Protein AF-G4TIY1-F1 (afdb_monomer)

pLDDT: mean 73.07, std 14.93, range [40.66, 93.19]

Nearest PDB structures (foldseek):
  8i6v-assembly1_A  TM=7.202E-01  e=8.515E-01  Saccharomyces cerevisiae S288C
  7ytj-assembly1_A  TM=6.865E-01  e=8.515E-01  Saccharomyces cerevisiae
  7ytj-assembly1_C  TM=7.286E-01  e=1.326E+00  Saccharomyces cerevisiae
  8i6v-assembly1_E  TM=5.595E-01  e=5.778E-01  Saccharomyces cerevisiae S288C

Sequence (154 aa):
MSLSRIRDLSLIPSTSYTYRGRRRDSYAPLDRAELQELRARMRTYDQAYIRTAIMNLGYSVVVLKLLDTRFHRIGLLFSALGAVLYMCALARRRHSNLDFADQEVPQEARSPVSSLHGSRIFGRPFRTAGNVVLLVSLLVTSTHITLFVLLFHL

Solvent-accessible surface area (backbone atoms only — not comparable to full-atom values): 9092 Å² total; per-residue (Å²): 137,69,78,68,64,63,65,59,68,70,68,59,80,73,87,58,64,15,49,90,84,30,50,70,94,74,55,73,73,90,48,70,70,55,45,49,52,53,51,54,43,44,58,63,54,60,47,42,47,47,51,53,19,52,52,45,25,52,52,17,50,48,47,37,72,71,47,56,84,91,47,38,68,58,18,50,52,40,31,52,50,15,51,52,45,36,50,50,34,52,53,46,50,56,53,51,59,52,62,53,22,43,72,86,71,63,71,85,80,65,58,96,71,63,81,69,73,94,62,82,91,73,60,69,81,90,72,76,63,58,70,58,51,53,52,50,50,53,52,53,52,51,51,50,54,53,48,52,54,54,60,78,74,105

Foldseek 3Di:
DDPVVVVVVVPPQPLPQDDVNHDPVPDDDPDPVVVVVVVVCCVPQLVVQQVVLVVQLVVLVVCCVPDDPLCNVLSVLSNVLSVVSNVLSVVVVVVVSSQQRDRDDPCVVPDVPPPPDDDDPGGDPDDDPVVSVVVNVVSVVVSVVVNVVSVVVD

Organism: Serendipita indica (strain DSM 11827) (NCBI:txid1109443)

Mean predicted aligned error: 12.29 Å

Secondary structure (DSSP, 8-state):
--THHHHGGG-S------BTTB-GGG---SSHHHHHHHHHHIIIIIHHHHHHHHHHHHHHHHHHHHS-GGGHHHHHHHHHHHHHHHHHHHHHHHHHHHHTSPP---GGG--TTTTSSS--SSSS-----HHHHHHHHHHHHHHHHHHHHHHHT-

Structure (mmCIF, N/CA/C/O backbone):
data_AF-G4TIY1-F1
#
_entry.id   AF-G4TIY1-F1
#
loop_
_atom_site.group_PDB
_atom_site.id
_atom_site.type_symbol
_atom_site.label_atom_id
_atom_site.label_alt_id
_atom_site.label_comp_id
_atom_site.label_asym_id
_atom_site.label_entity_id
_atom_site.label_seq_id
_atom_site.pdbx_PDB_ins_code
_atom_site.Cartn_x
_atom_site.Cartn_y
_atom_site.Cartn_z
_atom_site.occupancy
_atom_site.B_iso_or_equiv
_atom_site.auth_seq_id
_atom_site.auth_comp_id
_atom_site.auth_asym_id
_atom_site.auth_atom_id
_atom_site.pdbx_PDB_model_num
ATOM 1 N N . MET A 1 1 ? 22.418 -43.117 -28.750 1.00 49.09 1 MET A N 1
ATOM 2 C CA . MET A 1 1 ? 21.990 -42.283 -27.604 1.00 49.09 1 MET A CA 1
ATOM 3 C C . MET A 1 1 ? 21.933 -40.842 -28.105 1.00 49.09 1 MET A C 1
ATOM 5 O O . MET A 1 1 ? 22.970 -40.254 -28.366 1.00 49.09 1 MET A O 1
ATOM 9 N N . SER A 1 2 ? 20.730 -40.380 -28.463 1.00 47.19 2 SER A N 1
ATOM 10 C CA . SER A 1 2 ? 20.499 -39.269 -29.405 1.00 47.19 2 SER A CA 1
ATOM 11 C C . SER A 1 2 ? 20.716 -37.885 -28.781 1.00 47.19 2 SER A C 1
ATOM 13 O O . SER A 1 2 ? 20.077 -37.550 -27.783 1.00 47.19 2 SER A O 1
ATOM 15 N N . LEU A 1 3 ? 21.554 -37.063 -29.427 1.00 54.59 3 LEU A N 1
ATOM 16 C CA . LEU A 1 3 ? 21.841 -35.655 -29.101 1.00 54.59 3 LEU A CA 1
ATOM 17 C C . LEU A 1 3 ? 20.600 -34.738 -29.140 1.00 54.59 3 LEU A C 1
ATOM 19 O O . LEU A 1 3 ? 20.665 -33.597 -28.688 1.00 54.59 3 LEU A O 1
ATOM 23 N N . SER A 1 4 ? 19.458 -35.227 -29.636 1.00 57.84 4 SER A N 1
ATOM 24 C CA . SER A 1 4 ? 18.185 -34.499 -29.619 1.00 57.84 4 SER A CA 1
ATOM 25 C C . SER A 1 4 ? 17.633 -34.280 -28.205 1.00 57.84 4 SER A C 1
ATOM 27 O O . SER A 1 4 ? 17.041 -33.241 -27.950 1.00 57.84 4 SER A O 1
ATOM 29 N N . ARG A 1 5 ? 17.895 -35.194 -27.257 1.00 52.97 5 ARG A N 1
ATOM 30 C CA . ARG A 1 5 ? 17.345 -35.122 -25.888 1.00 52.97 5 ARG A CA 1
ATOM 31 C C . ARG A 1 5 ? 18.008 -34.046 -25.010 1.00 52.97 5 ARG A C 1
ATOM 33 O O .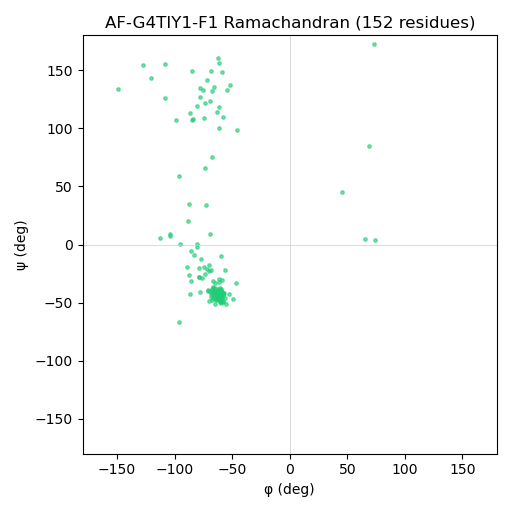 ARG A 1 5 ? 17.427 -33.626 -24.017 1.00 52.97 5 ARG A O 1
ATOM 40 N N . ILE A 1 6 ? 19.209 -33.584 -25.367 1.00 53.50 6 ILE A N 1
ATOM 41 C CA . ILE A 1 6 ? 19.928 -32.532 -24.622 1.00 53.50 6 ILE A CA 1
ATOM 42 C C . ILE A 1 6 ? 19.361 -31.141 -24.956 1.00 53.50 6 ILE A C 1
ATOM 44 O O . ILE A 1 6 ? 19.373 -30.253 -24.110 1.00 53.50 6 ILE A O 1
ATOM 48 N N . ARG A 1 7 ? 18.799 -30.965 -26.161 1.00 53.75 7 ARG A N 1
ATOM 49 C CA . ARG A 1 7 ? 18.208 -29.697 -26.615 1.00 53.75 7 ARG A CA 1
ATOM 50 C C . ARG A 1 7 ? 16.862 -29.395 -25.938 1.00 53.75 7 ARG A C 1
ATOM 52 O O . ARG A 1 7 ? 16.518 -28.234 -25.758 1.00 53.75 7 ARG A O 1
ATOM 59 N N . ASP A 1 8 ? 16.152 -30.427 -25.486 1.00 49.75 8 ASP A N 1
ATOM 60 C CA . ASP A 1 8 ? 14.887 -30.273 -24.754 1.00 49.75 8 ASP A CA 1
ATOM 61 C C . ASP A 1 8 ? 15.098 -29.890 -23.278 1.00 49.75 8 ASP A C 1
ATOM 63 O O . ASP A 1 8 ? 14.217 -29.312 -22.648 1.00 49.75 8 ASP A O 1
ATOM 67 N N . LEU A 1 9 ? 16.289 -30.139 -22.718 1.00 52.84 9 LEU A N 1
ATOM 68 C CA . LEU A 1 9 ? 16.616 -29.803 -21.326 1.00 52.84 9 LEU A CA 1
ATOM 69 C C . LEU A 1 9 ? 16.909 -28.308 -21.104 1.00 52.84 9 LEU A C 1
ATOM 71 O O . LEU A 1 9 ? 16.919 -27.858 -19.961 1.00 52.84 9 LEU A O 1
ATOM 75 N N . SER A 1 10 ? 17.094 -27.523 -22.173 1.00 52.69 10 SER A N 1
ATOM 76 C CA . SER A 1 10 ? 17.141 -26.053 -22.109 1.00 52.69 10 SER A CA 1
ATOM 77 C C . SER A 1 10 ? 15.760 -25.392 -22.171 1.00 52.69 10 SER A C 1
ATOM 79 O O . SER A 1 10 ? 15.667 -24.183 -21.996 1.00 52.69 10 SER A O 1
ATOM 81 N N . LEU A 1 11 ? 14.685 -26.161 -22.390 1.00 53.28 11 LEU A N 1
ATOM 82 C CA . LEU A 1 11 ? 13.299 -25.672 -22.375 1.00 53.28 11 LEU A CA 1
ATOM 83 C C . LEU A 1 11 ? 12.671 -25.725 -20.976 1.00 53.28 11 LEU A C 1
ATOM 85 O O . LEU A 1 11 ? 11.450 -25.712 -20.844 1.00 53.28 11 LEU A O 1
ATOM 89 N N . ILE A 1 12 ? 13.480 -25.785 -19.917 1.00 50.03 12 ILE A N 1
ATOM 90 C CA . ILE A 1 12 ? 12.985 -25.487 -18.575 1.00 50.03 12 ILE A CA 1
ATOM 91 C C . ILE A 1 12 ? 12.828 -23.964 -18.546 1.00 50.03 12 ILE A C 1
ATOM 93 O O . ILE A 1 12 ? 13.852 -23.276 -18.566 1.00 50.03 12 ILE A O 1
ATOM 97 N N . PRO A 1 13 ? 11.600 -23.408 -18.542 1.00 49.22 13 PRO A N 1
ATOM 98 C CA . PRO A 1 13 ? 11.422 -21.969 -18.442 1.00 49.22 13 PRO A CA 1
ATOM 99 C C . PRO A 1 13 ? 12.098 -21.534 -17.150 1.00 49.22 13 PRO A C 1
ATOM 101 O O . PRO A 1 13 ? 11.649 -21.887 -16.057 1.00 49.22 13 PRO A O 1
ATOM 104 N N . SER A 1 14 ? 13.224 -20.829 -17.268 1.00 50.34 14 SER A N 1
ATOM 105 C CA . SER A 1 14 ? 13.899 -20.331 -16.086 1.00 50.34 14 SER A CA 1
ATOM 106 C C . SER A 1 14 ? 12.923 -19.357 -15.431 1.00 50.34 14 SER A C 1
ATOM 108 O O . SER A 1 14 ? 12.561 -18.323 -15.989 1.00 50.34 14 SER A O 1
ATOM 110 N N . THR A 1 15 ? 12.430 -19.698 -14.241 1.00 53.41 15 THR A N 1
ATOM 111 C CA . THR A 1 15 ? 11.605 -18.812 -13.405 1.00 53.41 15 THR A CA 1
ATOM 112 C C . THR A 1 15 ? 12.472 -17.705 -12.800 1.00 53.41 15 THR A C 1
ATOM 114 O O . THR A 1 15 ? 12.313 -17.320 -11.641 1.00 53.41 15 THR A O 1
ATOM 117 N N . SER A 1 16 ? 13.479 -17.258 -13.545 1.00 55.00 16 SER A N 1
ATOM 118 C CA . SER A 1 16 ? 14.448 -16.277 -13.114 1.00 55.00 16 SER A CA 1
ATOM 119 C C . SER A 1 16 ? 13.849 -14.915 -13.363 1.00 55.00 16 SER A C 1
ATOM 121 O O . SER A 1 16 ? 13.741 -14.461 -14.501 1.00 55.00 16 SER A O 1
ATOM 123 N N . TYR A 1 17 ? 13.464 -14.268 -12.264 1.00 62.50 17 TYR A N 1
ATOM 124 C CA . TYR A 1 17 ? 12.893 -12.933 -12.266 1.00 62.50 17 TYR A CA 1
ATOM 125 C C . TYR A 1 17 ? 13.931 -11.886 -12.702 1.00 62.50 17 TYR A C 1
ATOM 127 O O . TYR A 1 17 ? 14.525 -11.191 -11.874 1.00 62.50 17 TYR A O 1
ATOM 135 N N . THR A 1 18 ? 14.218 -11.831 -14.001 1.00 62.44 18 THR A N 1
ATOM 136 C CA . THR A 1 18 ? 15.309 -11.045 -14.574 1.00 62.44 18 THR A CA 1
ATOM 137 C C . THR A 1 18 ? 14.785 -10.017 -15.568 1.00 62.44 18 THR A C 1
ATOM 139 O O . THR A 1 18 ? 13.819 -10.238 -16.287 1.00 62.44 18 THR A O 1
ATOM 142 N N . TYR A 1 19 ? 15.425 -8.856 -15.575 1.00 68.62 19 TYR A N 1
ATOM 143 C CA . TYR A 1 19 ? 15.192 -7.744 -16.485 1.00 68.62 19 TYR A CA 1
ATOM 144 C C .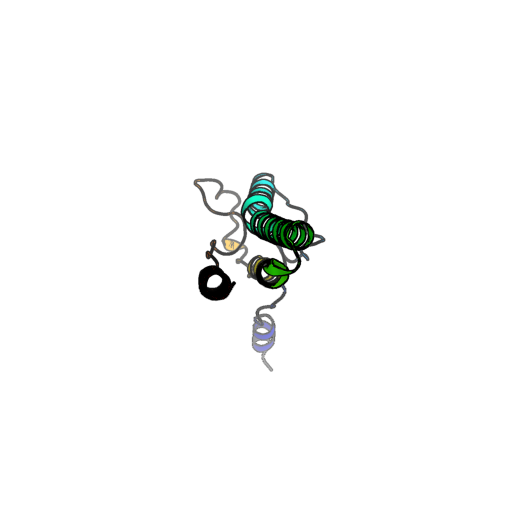 TYR A 1 19 ? 16.259 -7.841 -17.574 1.00 68.62 19 TYR A C 1
ATOM 146 O O . TYR A 1 19 ? 17.442 -7.637 -17.288 1.00 68.62 19 TYR A O 1
ATOM 154 N N . ARG A 1 20 ? 15.887 -8.241 -18.797 1.00 68.38 20 ARG A N 1
ATOM 155 C CA . ARG A 1 20 ? 16.836 -8.604 -19.870 1.00 68.38 20 ARG A CA 1
ATOM 156 C C . ARG A 1 20 ? 17.975 -9.519 -19.392 1.00 68.38 20 ARG A C 1
ATOM 158 O O . ARG A 1 20 ? 19.146 -9.250 -19.663 1.00 68.38 20 ARG A O 1
ATOM 165 N N . GLY A 1 21 ? 17.649 -10.554 -18.615 1.00 68.00 21 GLY A N 1
ATOM 166 C CA . GLY A 1 21 ? 18.636 -11.498 -18.073 1.00 68.00 21 GLY A CA 1
ATOM 167 C C . GLY A 1 21 ? 19.506 -10.957 -16.927 1.00 68.00 21 GLY A C 1
ATOM 168 O O . GLY A 1 21 ? 20.388 -11.664 -16.446 1.00 68.00 21 GLY A O 1
ATOM 169 N N . ARG A 1 22 ? 19.273 -9.725 -16.446 1.00 68.00 22 ARG A N 1
ATOM 170 C CA . ARG A 1 22 ? 19.958 -9.130 -15.283 1.00 68.00 22 ARG A CA 1
ATOM 171 C C . ARG A 1 22 ? 19.032 -9.017 -14.073 1.00 68.00 22 ARG A C 1
ATOM 173 O O . ARG A 1 22 ? 17.814 -8.951 -14.204 1.00 68.00 22 ARG A O 1
ATOM 180 N N . ARG A 1 23 ? 19.598 -8.987 -12.862 1.00 69.44 23 ARG A N 1
ATOM 181 C CA . ARG A 1 23 ? 18.822 -8.707 -11.640 1.00 69.44 23 ARG A CA 1
ATOM 182 C C . ARG A 1 23 ? 18.356 -7.249 -11.651 1.00 69.44 23 ARG A C 1
ATOM 184 O O . ARG A 1 23 ? 19.058 -6.390 -12.171 1.00 69.44 23 ARG A O 1
ATOM 191 N N . ARG A 1 24 ? 17.203 -6.965 -11.034 1.00 70.25 24 ARG A N 1
ATOM 192 C CA . ARG A 1 24 ? 16.628 -5.608 -10.950 1.00 70.25 24 ARG A CA 1
ATOM 193 C C . ARG A 1 24 ? 17.638 -4.565 -10.472 1.00 70.25 24 ARG A C 1
ATOM 195 O O . ARG A 1 24 ? 17.738 -3.497 -11.061 1.00 70.25 24 ARG A O 1
ATOM 202 N N . ASP A 1 25 ? 18.372 -4.887 -9.412 1.00 71.06 25 ASP A N 1
ATOM 203 C CA . ASP A 1 25 ? 19.263 -3.935 -8.743 1.00 71.06 25 ASP A CA 1
ATOM 204 C C . ASP A 1 25 ? 20.512 -3.607 -9.574 1.00 71.06 25 ASP A C 1
ATOM 206 O O . ASP A 1 25 ? 21.117 -2.558 -9.387 1.00 71.06 25 ASP A O 1
ATOM 210 N N . SER A 1 26 ? 20.878 -4.476 -10.524 1.00 75.81 26 SER A N 1
ATOM 211 C CA . SER A 1 26 ? 21.972 -4.258 -11.477 1.00 75.81 26 SER A CA 1
ATOM 212 C C . SER A 1 26 ? 21.480 -3.884 -12.879 1.00 75.81 26 SER A C 1
ATOM 214 O O . SER A 1 26 ? 22.265 -3.851 -13.831 1.00 75.81 26 SER A O 1
ATOM 216 N N . TYR A 1 27 ? 20.180 -3.612 -13.028 1.00 76.88 27 TYR A N 1
ATOM 217 C CA . TYR A 1 27 ? 19.582 -3.254 -14.303 1.00 76.88 27 TYR A CA 1
ATOM 218 C C . TYR A 1 27 ? 19.817 -1.777 -14.629 1.00 76.88 27 TYR A C 1
ATOM 220 O O . TYR A 1 27 ? 19.343 -0.891 -13.919 1.00 76.88 27 TYR A O 1
ATOM 228 N N . ALA A 1 28 ? 20.501 -1.516 -15.744 1.00 77.81 28 ALA A N 1
ATOM 229 C CA . ALA A 1 28 ? 20.629 -0.183 -16.319 1.00 77.81 28 ALA A CA 1
ATOM 230 C C . ALA A 1 28 ? 19.795 -0.104 -17.612 1.00 77.81 28 ALA A C 1
ATOM 232 O O . ALA A 1 28 ? 19.977 -0.955 -18.490 1.00 77.81 28 ALA A O 1
ATOM 233 N N . PRO A 1 29 ? 18.888 0.882 -17.747 1.00 76.81 29 PRO A N 1
ATOM 234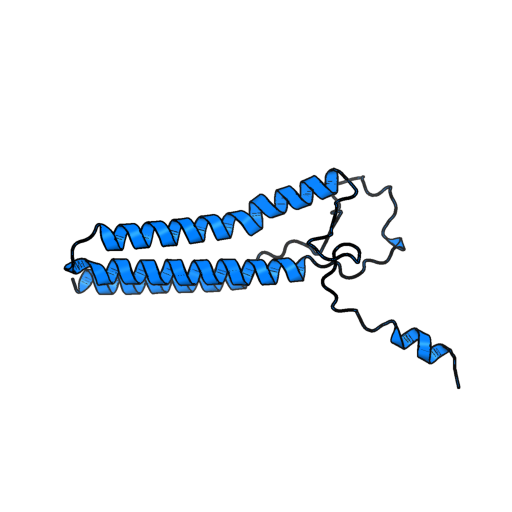 C CA . PRO A 1 29 ? 18.124 1.070 -18.972 1.00 76.81 29 PRO A CA 1
ATOM 235 C C . PRO A 1 29 ? 19.065 1.461 -20.111 1.00 76.81 29 PRO A C 1
ATOM 237 O O . PRO A 1 29 ? 19.952 2.296 -19.937 1.00 76.81 29 PRO A O 1
ATOM 240 N N . LEU A 1 30 ? 18.864 0.839 -21.271 1.00 76.31 30 LEU A N 1
ATOM 241 C CA . LEU A 1 30 ? 19.697 1.063 -22.455 1.00 76.31 30 LEU A CA 1
ATOM 242 C C . LEU A 1 30 ? 19.181 2.243 -23.290 1.00 76.31 30 LEU A C 1
ATOM 244 O O . LEU A 1 30 ? 19.966 2.888 -23.977 1.00 76.31 30 LEU A O 1
ATOM 248 N N . ASP A 1 31 ? 17.879 2.538 -23.204 1.00 78.94 31 ASP A N 1
ATOM 249 C CA . ASP A 1 31 ? 17.214 3.576 -23.994 1.00 78.94 31 ASP A CA 1
ATOM 250 C C . ASP A 1 31 ? 16.418 4.582 -23.132 1.00 78.94 31 ASP A C 1
ATOM 252 O O . ASP A 1 31 ? 15.960 4.286 -22.021 1.00 78.94 31 ASP A O 1
ATOM 256 N N . ARG A 1 32 ? 16.229 5.801 -23.655 1.00 79.50 32 ARG A N 1
ATOM 257 C CA . ARG A 1 32 ? 15.461 6.873 -23.003 1.00 79.50 32 ARG A CA 1
ATOM 258 C C . ARG A 1 32 ? 13.974 6.545 -22.905 1.00 79.50 32 ARG A C 1
ATOM 260 O O . ARG A 1 32 ? 13.370 6.871 -21.881 1.00 79.50 32 ARG A O 1
ATOM 267 N N . ALA A 1 33 ? 13.392 5.903 -23.919 1.00 78.69 33 ALA A N 1
ATOM 268 C CA . ALA A 1 33 ? 11.978 5.529 -23.893 1.00 78.69 33 ALA A CA 1
ATOM 269 C C . ALA A 1 33 ? 11.699 4.495 -22.788 1.00 78.69 33 ALA A C 1
ATOM 271 O O . ALA A 1 33 ? 10.732 4.609 -22.033 1.00 78.69 33 ALA A O 1
ATOM 272 N N . GLU A 1 34 ? 12.622 3.554 -22.607 1.00 74.56 34 GLU A N 1
ATOM 273 C CA . GLU A 1 34 ? 12.596 2.572 -21.526 1.00 74.56 34 GLU A CA 1
ATOM 274 C C . GLU A 1 34 ? 12.743 3.215 -20.136 1.00 74.56 34 GLU A C 1
ATOM 276 O O . GLU A 1 34 ? 11.980 2.909 -19.216 1.00 74.56 34 GLU A O 1
ATOM 281 N N . LEU A 1 35 ? 13.679 4.157 -19.969 1.00 82.25 35 LEU A N 1
ATOM 282 C CA . LEU A 1 35 ? 13.821 4.902 -18.714 1.00 82.25 35 LEU A CA 1
ATOM 283 C C . LEU A 1 35 ? 12.542 5.685 -18.370 1.00 82.25 35 LEU A C 1
ATOM 285 O O . LEU A 1 35 ? 12.144 5.757 -17.201 1.00 82.25 35 LEU A O 1
ATOM 289 N N . GLN A 1 36 ? 11.893 6.276 -19.375 1.00 84.81 36 GLN A N 1
ATOM 290 C CA . GLN A 1 36 ? 10.633 6.993 -19.202 1.00 84.81 36 GLN A CA 1
ATOM 291 C C . GLN A 1 36 ? 9.512 6.051 -18.753 1.00 84.81 36 GLN A C 1
ATOM 293 O O . GLN A 1 36 ? 8.786 6.382 -17.813 1.00 84.81 36 GLN A O 1
ATOM 298 N N . GLU A 1 37 ? 9.412 4.866 -19.353 1.00 78.31 37 GLU A N 1
ATOM 299 C CA . GLU A 1 37 ? 8.440 3.843 -18.973 1.00 78.31 37 GLU A CA 1
ATOM 300 C C . GLU A 1 37 ? 8.660 3.350 -17.530 1.00 78.31 37 GLU A C 1
ATOM 302 O O . GLU A 1 37 ? 7.719 3.320 -16.732 1.00 78.31 37 GLU A O 1
ATOM 307 N N . LEU A 1 38 ? 9.905 3.062 -17.138 1.00 79.25 38 LEU A N 1
ATOM 308 C CA . LEU A 1 38 ? 10.242 2.656 -15.767 1.00 79.25 38 LEU A CA 1
ATOM 309 C C . LEU A 1 38 ? 9.920 3.746 -14.735 1.00 79.25 38 LEU A C 1
ATOM 311 O O . LEU A 1 38 ? 9.365 3.461 -13.670 1.00 79.25 38 LEU A O 1
ATOM 315 N N . ARG A 1 39 ? 10.219 5.013 -15.044 1.00 83.69 39 ARG A N 1
ATOM 316 C CA . ARG A 1 39 ? 9.913 6.145 -14.155 1.00 83.69 39 ARG A CA 1
ATOM 317 C C . ARG A 1 39 ? 8.411 6.387 -14.037 1.00 83.69 39 ARG A C 1
ATOM 319 O O . ARG A 1 39 ? 7.921 6.633 -12.931 1.00 83.69 39 ARG A O 1
ATOM 326 N N . ALA A 1 40 ? 7.685 6.323 -15.153 1.00 83.12 40 ALA A N 1
ATOM 327 C CA . ALA A 1 40 ? 6.232 6.446 -15.165 1.00 83.12 40 ALA A CA 1
ATOM 328 C C . ALA A 1 40 ? 5.591 5.364 -14.282 1.00 83.12 40 ALA A C 1
ATOM 330 O O . ALA A 1 40 ? 4.730 5.672 -13.455 1.00 83.12 40 ALA A O 1
ATOM 331 N N . ARG A 1 41 ? 6.086 4.122 -14.368 1.00 75.44 41 ARG A N 1
ATOM 332 C CA . ARG A 1 41 ? 5.644 2.993 -13.532 1.00 75.44 41 ARG A CA 1
ATOM 333 C C . ARG A 1 41 ? 5.951 3.196 -12.052 1.00 75.44 41 ARG A C 1
ATOM 335 O O . ARG A 1 41 ? 5.067 3.016 -11.219 1.00 75.44 41 ARG A O 1
ATOM 342 N N . MET A 1 42 ? 7.168 3.621 -11.712 1.00 81.62 42 MET A N 1
ATOM 343 C CA . MET A 1 42 ? 7.552 3.865 -10.319 1.00 81.62 42 MET A CA 1
ATOM 344 C C . MET A 1 42 ? 6.658 4.923 -9.657 1.00 81.62 42 MET A C 1
ATOM 346 O O . MET A 1 42 ? 6.259 4.756 -8.504 1.00 81.62 42 MET A O 1
ATOM 350 N N . ARG A 1 43 ? 6.313 5.998 -10.380 1.00 78.56 43 ARG A N 1
ATOM 351 C CA . ARG A 1 43 ? 5.437 7.058 -9.853 1.00 78.56 43 ARG A CA 1
ATOM 352 C C . ARG A 1 43 ? 3.983 6.623 -9.689 1.00 78.56 43 ARG A C 1
ATOM 354 O O . ARG A 1 43 ? 3.360 7.033 -8.713 1.00 78.56 43 ARG A O 1
ATOM 361 N N . THR A 1 44 ? 3.453 5.844 -10.629 1.00 78.19 44 THR A N 1
ATOM 362 C CA . THR A 1 44 ? 2.022 5.495 -10.680 1.00 78.19 44 THR A CA 1
ATOM 363 C C . THR A 1 44 ? 1.675 4.270 -9.848 1.00 78.19 44 THR A C 1
ATOM 365 O O . THR A 1 44 ? 0.681 4.289 -9.130 1.00 78.19 44 THR A O 1
ATOM 368 N N . TYR A 1 45 ? 2.492 3.222 -9.905 1.00 69.06 45 TYR A N 1
ATOM 369 C CA . TYR A 1 45 ? 2.203 1.968 -9.223 1.00 69.06 45 TYR A CA 1
ATOM 370 C C . TYR A 1 45 ? 2.906 1.907 -7.871 1.00 69.06 45 TYR A C 1
ATOM 372 O O . TYR A 1 45 ? 2.246 1.969 -6.842 1.00 69.06 45 TYR A O 1
ATOM 380 N N . ASP A 1 46 ? 4.234 1.850 -7.834 1.00 72.06 46 ASP A N 1
ATOM 381 C CA . ASP A 1 46 ? 4.941 1.562 -6.580 1.00 72.06 46 ASP A CA 1
ATOM 382 C C . ASP A 1 46 ? 4.793 2.684 -5.542 1.00 72.06 46 ASP A C 1
ATOM 384 O O . ASP A 1 46 ? 4.467 2.433 -4.379 1.00 72.06 46 ASP A O 1
ATOM 388 N N . GLN A 1 47 ? 5.011 3.938 -5.946 1.00 78.81 47 GLN A N 1
ATOM 389 C CA . GLN A 1 47 ? 5.017 5.048 -4.994 1.00 78.81 47 GLN A CA 1
ATOM 390 C C . GLN A 1 47 ? 3.622 5.473 -4.532 1.00 78.81 47 GLN A C 1
ATOM 392 O O . GLN A 1 47 ? 3.499 5.975 -3.416 1.00 78.81 47 GLN A O 1
ATOM 397 N N . ALA A 1 48 ? 2.578 5.305 -5.348 1.00 83.38 48 ALA A N 1
ATOM 398 C CA . ALA A 1 48 ? 1.228 5.718 -4.970 1.00 83.38 48 ALA A CA 1
ATOM 399 C C . ALA A 1 48 ? 0.705 4.893 -3.783 1.00 83.38 48 ALA A C 1
ATOM 401 O O . ALA A 1 48 ? 0.328 5.468 -2.764 1.00 83.38 48 ALA A O 1
ATOM 402 N N . TYR A 1 49 ? 0.777 3.558 -3.858 1.00 81.25 49 TYR A N 1
ATOM 403 C CA . TYR A 1 49 ? 0.253 2.686 -2.797 1.00 81.25 49 TYR A CA 1
ATOM 404 C C . TYR A 1 49 ? 0.998 2.849 -1.472 1.00 81.25 49 TYR A C 1
ATOM 406 O O . TYR A 1 49 ? 0.371 2.886 -0.415 1.00 81.25 49 TYR A O 1
ATOM 414 N N . ILE A 1 50 ? 2.325 2.984 -1.522 1.00 82.44 50 ILE A N 1
ATOM 415 C CA . ILE A 1 50 ? 3.141 3.141 -0.314 1.00 82.44 50 ILE A CA 1
ATOM 416 C C . ILE A 1 50 ? 2.870 4.496 0.344 1.00 82.44 50 ILE A C 1
ATOM 418 O O . ILE A 1 50 ? 2.656 4.541 1.554 1.00 82.44 50 ILE A O 1
ATOM 422 N N . ARG A 1 51 ? 2.823 5.591 -0.433 1.00 88.00 51 ARG A N 1
ATOM 423 C CA . ARG A 1 51 ? 2.517 6.923 0.115 1.00 88.00 51 ARG A CA 1
ATOM 424 C C . ARG A 1 51 ? 1.142 6.948 0.770 1.00 88.00 51 ARG A C 1
ATOM 426 O O . ARG A 1 51 ? 1.036 7.401 1.903 1.00 88.00 51 ARG A O 1
ATOM 433 N N . THR A 1 52 ? 0.114 6.418 0.110 1.00 87.75 52 THR A N 1
ATOM 434 C CA . THR A 1 52 ? -1.239 6.376 0.682 1.00 87.75 52 THR A CA 1
ATOM 435 C C . THR A 1 52 ? -1.285 5.560 1.970 1.00 87.75 52 THR A C 1
ATOM 437 O O . THR A 1 52 ? -1.855 6.020 2.956 1.00 87.75 52 THR A O 1
ATOM 440 N N . ALA A 1 53 ? -0.651 4.386 2.003 1.00 86.94 53 ALA A N 1
ATOM 441 C CA . ALA A 1 53 ? -0.649 3.553 3.200 1.00 86.94 53 ALA A CA 1
ATOM 442 C C . ALA A 1 53 ? 0.070 4.222 4.386 1.00 86.94 53 ALA A C 1
ATOM 444 O O . ALA A 1 53 ? -0.448 4.197 5.500 1.00 86.94 53 ALA A O 1
ATOM 445 N N . ILE A 1 54 ? 1.219 4.867 4.146 1.00 90.19 54 ILE A N 1
ATOM 446 C CA . ILE A 1 54 ? 1.962 5.604 5.182 1.00 90.19 54 ILE A CA 1
ATOM 447 C C . ILE A 1 54 ? 1.147 6.792 5.696 1.00 90.19 54 ILE A C 1
ATOM 449 O O . ILE A 1 54 ? 1.056 6.980 6.906 1.00 90.19 54 ILE A O 1
ATOM 453 N N . MET A 1 55 ? 0.528 7.572 4.803 1.00 92.00 55 MET A N 1
ATOM 454 C CA . MET A 1 55 ? -0.296 8.717 5.205 1.00 92.00 55 MET A CA 1
ATOM 455 C C . MET A 1 55 ? -1.511 8.271 6.022 1.00 92.00 55 MET A C 1
ATOM 457 O O . MET A 1 55 ? -1.817 8.888 7.039 1.00 92.00 55 MET A O 1
ATOM 461 N N . ASN A 1 56 ? -2.160 7.170 5.633 1.00 89.81 56 ASN A N 1
ATOM 462 C CA . ASN A 1 56 ? -3.295 6.629 6.376 1.00 89.81 56 ASN A CA 1
ATOM 463 C C . ASN A 1 56 ? -2.884 6.114 7.765 1.00 89.81 56 ASN A C 1
ATOM 465 O O . ASN A 1 56 ? -3.556 6.395 8.756 1.00 89.81 56 ASN A O 1
ATOM 469 N N . LEU A 1 57 ? -1.756 5.402 7.860 1.00 89.00 57 LEU A N 1
ATOM 470 C CA . LEU A 1 57 ? -1.209 4.945 9.139 1.00 89.00 57 LEU A CA 1
ATOM 471 C C . LEU A 1 57 ? -0.824 6.128 10.040 1.00 89.00 57 LEU A C 1
ATOM 473 O O . LEU A 1 57 ? -1.202 6.159 11.208 1.00 89.00 57 LEU A O 1
ATOM 477 N N . GLY A 1 58 ? -0.119 7.118 9.489 1.00 90.25 58 GLY A N 1
ATOM 478 C CA . GLY A 1 58 ? 0.289 8.318 10.215 1.00 90.25 58 GLY A CA 1
ATOM 479 C C . GLY A 1 58 ? -0.907 9.095 10.761 1.00 90.25 58 GLY A C 1
ATOM 480 O O . GLY A 1 58 ? -0.938 9.409 11.949 1.00 90.25 58 GLY A O 1
ATOM 481 N N . TYR A 1 59 ? -1.926 9.326 9.929 1.00 88.44 59 TYR A N 1
ATOM 482 C CA . TYR A 1 59 ? -3.166 9.976 10.357 1.00 88.44 59 TYR A CA 1
ATOM 483 C C . TYR A 1 59 ? -3.844 9.213 11.501 1.00 88.44 59 TYR A C 1
ATOM 485 O O . TYR A 1 59 ? -4.228 9.805 12.505 1.00 88.44 59 TYR A O 1
ATOM 493 N N . SER A 1 60 ? -3.906 7.886 11.401 1.00 85.75 60 SER A N 1
ATOM 494 C CA . SER A 1 60 ? -4.517 7.039 12.428 1.00 85.75 60 SER A CA 1
ATOM 495 C C . SER A 1 60 ? -3.807 7.134 13.783 1.00 85.75 60 SER A C 1
ATOM 497 O O . SER A 1 60 ? -4.456 7.214 14.825 1.00 85.75 60 SER A O 1
ATOM 499 N N . VAL A 1 61 ? -2.470 7.172 13.784 1.00 87.62 61 VAL A N 1
ATOM 500 C CA . VAL A 1 61 ? -1.665 7.344 15.006 1.00 87.62 61 VAL A CA 1
ATOM 501 C C . VAL A 1 61 ? -1.843 8.742 15.602 1.00 87.62 61 VAL A C 1
ATOM 503 O O . VAL A 1 61 ? -1.920 8.879 16.823 1.00 87.62 61 VAL A O 1
ATOM 506 N N . VAL A 1 62 ? -1.942 9.779 14.765 1.00 89.12 62 VAL A N 1
ATOM 507 C CA . VAL A 1 62 ? -2.243 11.144 15.227 1.00 89.12 62 VAL A CA 1
ATOM 508 C C . VAL A 1 62 ? -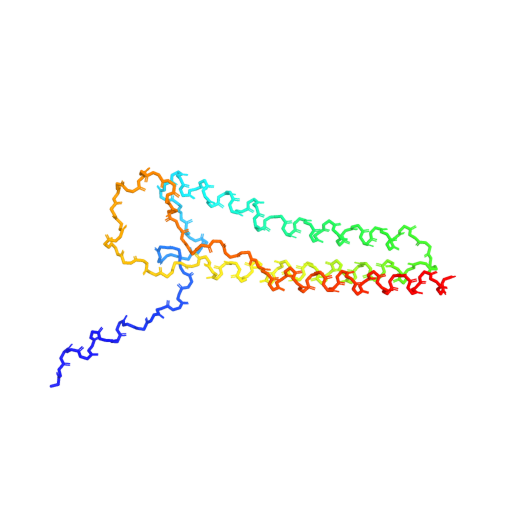3.615 11.191 15.896 1.00 89.12 62 VAL A C 1
ATOM 510 O O . VAL A 1 62 ? -3.725 11.721 16.995 1.00 89.12 62 VAL A O 1
ATOM 513 N N . VAL A 1 63 ? -4.636 10.581 15.290 1.00 82.62 63 VAL A N 1
ATOM 514 C CA . VAL A 1 63 ? -5.987 10.486 15.865 1.00 82.62 63 VAL A CA 1
ATOM 515 C C . VAL A 1 63 ? -5.970 9.750 17.209 1.00 82.62 63 VAL A C 1
ATOM 517 O O . VAL A 1 63 ? -6.594 10.217 18.158 1.00 82.62 63 VAL A O 1
ATOM 520 N N . LEU A 1 64 ? -5.206 8.658 17.331 1.00 84.31 64 LEU A N 1
ATOM 521 C CA . LEU A 1 64 ? -5.021 7.953 18.605 1.00 84.31 64 LEU A CA 1
ATOM 522 C C . LEU A 1 64 ? -4.428 8.866 19.692 1.00 84.31 64 LEU A C 1
ATOM 524 O O . LEU A 1 64 ? -4.843 8.788 20.841 1.00 84.31 64 LEU A O 1
ATOM 528 N N . LYS A 1 65 ? -3.459 9.721 19.337 1.00 82.12 65 LYS A N 1
ATOM 529 C CA . LYS A 1 65 ? -2.814 10.642 20.285 1.00 82.12 65 LYS A CA 1
ATOM 530 C C . LYS A 1 65 ? -3.630 11.889 20.608 1.00 82.12 65 LYS A C 1
ATOM 532 O O . LYS A 1 65 ? -3.428 12.466 21.670 1.00 82.12 65 LYS A O 1
ATOM 537 N N . LEU A 1 66 ? -4.470 12.338 19.681 1.00 85.75 66 LEU A N 1
ATOM 538 C CA . LEU A 1 66 ? -5.228 13.578 19.816 1.00 85.75 66 LEU A CA 1
ATOM 539 C C . LEU A 1 66 ? -6.541 13.372 20.579 1.00 85.75 66 LEU A C 1
ATOM 541 O O . LEU A 1 66 ? -7.016 14.294 21.236 1.00 85.75 66 LEU A O 1
ATOM 545 N N . LEU A 1 67 ? -7.142 12.187 20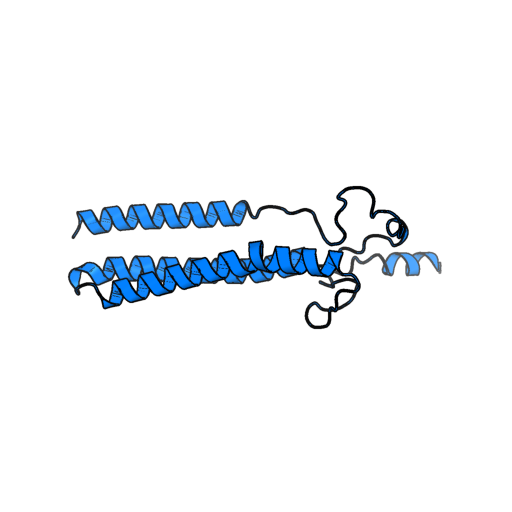.466 1.00 79.50 67 LEU A N 1
ATOM 546 C CA . LEU A 1 67 ? -8.434 11.906 21.073 1.00 79.50 67 LEU A CA 1
ATOM 547 C C . LEU A 1 67 ? -8.321 11.475 22.538 1.00 79.50 67 LEU A C 1
ATOM 549 O O . LEU A 1 67 ? -7.382 10.798 22.951 1.00 79.50 67 LEU A O 1
ATOM 553 N N . ASP A 1 68 ? -9.354 11.813 23.305 1.00 76.19 68 ASP A N 1
ATOM 554 C CA . ASP A 1 68 ? -9.505 11.399 24.698 1.00 76.19 68 ASP A CA 1
ATOM 555 C C . ASP A 1 68 ? -9.606 9.860 24.831 1.00 76.19 68 ASP A C 1
ATOM 557 O O . ASP A 1 68 ? -9.942 9.131 23.888 1.00 76.19 68 ASP A O 1
ATOM 561 N N . THR A 1 69 ? -9.338 9.349 26.032 1.00 75.81 69 THR A N 1
ATOM 562 C CA . THR A 1 69 ? -9.369 7.929 26.436 1.00 75.81 69 THR A CA 1
ATOM 563 C C . THR A 1 69 ? -10.628 7.185 25.982 1.00 75.81 69 THR A C 1
ATOM 565 O O . THR A 1 69 ? -10.555 6.020 25.584 1.00 75.81 69 THR A O 1
ATOM 568 N N . ARG A 1 70 ? -11.772 7.877 25.931 1.00 78.38 70 ARG A N 1
ATOM 569 C CA . ARG A 1 70 ? -13.061 7.344 25.455 1.00 78.38 70 ARG A CA 1
ATOM 570 C C . ARG A 1 70 ? -13.043 6.898 23.990 1.00 78.38 70 ARG A C 1
ATOM 572 O O . ARG A 1 70 ? -13.701 5.924 23.640 1.00 78.38 70 ARG A O 1
ATOM 579 N N . PHE A 1 71 ? -12.251 7.551 23.142 1.00 78.69 71 PHE A N 1
ATOM 580 C CA . PHE A 1 71 ? -12.212 7.284 21.701 1.00 78.69 71 PHE A CA 1
ATOM 581 C C . PHE A 1 71 ? -10.974 6.490 21.260 1.00 78.69 71 PHE A C 1
ATOM 583 O O . PHE A 1 71 ? -10.774 6.263 20.065 1.00 78.69 71 PHE A O 1
ATOM 590 N N . HIS A 1 72 ? -10.150 6.005 22.195 1.00 82.88 72 HIS A N 1
ATOM 591 C CA . HIS A 1 72 ? -8.955 5.221 21.858 1.00 82.88 72 HIS A CA 1
ATOM 592 C C . HIS A 1 72 ? -9.285 3.958 21.055 1.00 82.88 72 HIS A C 1
ATOM 594 O O . HIS A 1 72 ? -8.508 3.555 20.193 1.00 82.88 72 HIS A O 1
ATOM 600 N N . ARG A 1 73 ? -10.467 3.365 21.275 1.00 83.56 73 ARG A N 1
ATOM 601 C CA . ARG A 1 73 ? -10.960 2.218 20.494 1.00 83.56 73 ARG A CA 1
ATOM 602 C C . ARG A 1 73 ? -11.104 2.556 19.005 1.00 83.56 73 ARG A C 1
ATOM 604 O O . ARG A 1 73 ? -10.767 1.728 18.164 1.00 83.56 73 ARG A O 1
ATOM 611 N N . ILE A 1 74 ? -11.538 3.778 18.686 1.00 85.69 74 ILE A N 1
ATOM 612 C CA . ILE A 1 74 ? -11.674 4.267 17.308 1.00 85.69 74 ILE A CA 1
ATOM 613 C C . ILE A 1 74 ? -10.287 4.475 16.695 1.00 85.69 74 ILE A C 1
ATOM 615 O O . ILE A 1 74 ? -10.005 3.973 15.609 1.00 85.69 74 ILE A O 1
ATOM 619 N N . GLY A 1 75 ? -9.385 5.155 17.410 1.00 84.62 75 GLY A N 1
ATOM 620 C CA . GLY A 1 75 ? -8.010 5.358 16.942 1.00 84.62 75 GLY A CA 1
ATOM 621 C C . GLY A 1 75 ? -7.255 4.040 16.719 1.00 84.62 75 GLY A C 1
ATOM 622 O O . GLY A 1 75 ? -6.532 3.898 15.733 1.00 84.62 75 GLY A O 1
ATOM 623 N N . LEU A 1 76 ? -7.466 3.042 17.584 1.00 88.06 76 LEU A N 1
ATOM 624 C CA . LEU A 1 76 ? -6.853 1.718 17.464 1.00 88.06 76 LEU A CA 1
ATOM 625 C C . LEU A 1 76 ? -7.359 0.966 16.225 1.00 88.06 76 LEU A C 1
ATOM 627 O O . LEU A 1 76 ? -6.558 0.360 15.513 1.00 88.06 76 LEU A O 1
ATOM 631 N N . LEU A 1 77 ? -8.660 1.059 15.930 1.00 89.44 77 LEU A N 1
ATOM 632 C CA . LEU A 1 77 ? -9.275 0.496 14.725 1.00 89.44 77 LEU A CA 1
ATOM 633 C C . LEU A 1 77 ? -8.629 1.064 13.450 1.00 89.44 77 LEU A C 1
ATOM 635 O O . LEU A 1 77 ? -8.203 0.309 12.575 1.00 89.44 77 LEU A O 1
ATOM 639 N N . PHE A 1 78 ? -8.500 2.391 13.365 1.00 87.50 78 PHE A N 1
ATOM 640 C CA . PHE A 1 78 ? -7.865 3.051 12.222 1.00 87.50 78 PHE A CA 1
ATOM 641 C C . PHE A 1 78 ? -6.366 2.738 12.127 1.00 87.50 78 PHE A C 1
ATOM 643 O O . PHE A 1 78 ? -5.850 2.520 11.031 1.00 87.50 78 PHE A O 1
ATOM 650 N N . SER A 1 79 ? -5.668 2.635 13.262 1.00 88.75 79 SER A N 1
ATOM 651 C CA . SER A 1 79 ? -4.250 2.256 13.292 1.00 88.75 79 SER A CA 1
ATOM 652 C C . SER A 1 79 ? -4.042 0.838 12.750 1.00 88.75 79 SER A C 1
ATOM 654 O O . SER A 1 79 ? -3.182 0.618 11.893 1.00 88.75 79 SER A O 1
ATOM 656 N N . ALA A 1 80 ? -4.893 -0.110 13.159 1.00 90.06 80 ALA A N 1
ATOM 657 C CA . ALA A 1 80 ? -4.897 -1.469 12.627 1.00 90.06 80 ALA A CA 1
ATOM 658 C C . ALA A 1 80 ? -5.198 -1.494 11.118 1.00 90.06 80 ALA A C 1
ATOM 660 O O . ALA A 1 80 ? -4.474 -2.146 10.362 1.00 90.06 80 ALA A O 1
ATOM 661 N N . LEU A 1 81 ? -6.195 -0.729 10.655 1.00 89.75 81 LEU A N 1
ATOM 662 C CA . LEU A 1 81 ? -6.487 -0.547 9.228 1.00 89.75 81 LEU A CA 1
ATOM 663 C C . LEU A 1 81 ? -5.252 -0.036 8.466 1.00 89.75 81 LEU A C 1
ATOM 665 O O . LEU A 1 81 ? -4.856 -0.622 7.458 1.00 89.75 81 LEU A O 1
ATOM 669 N N . GLY A 1 82 ? -4.617 1.034 8.949 1.00 87.25 82 GLY A N 1
ATOM 670 C CA . GLY A 1 82 ? -3.407 1.601 8.356 1.00 87.25 82 GLY A CA 1
ATOM 671 C C . GLY A 1 82 ? -2.261 0.593 8.276 1.00 87.25 82 GLY A C 1
ATOM 672 O O . GLY A 1 82 ? -1.598 0.501 7.241 1.00 87.25 82 GLY A O 1
ATOM 673 N N . ALA A 1 83 ? -2.068 -0.213 9.322 1.00 89.12 83 ALA A N 1
ATOM 674 C CA . ALA A 1 83 ? -1.033 -1.240 9.361 1.00 89.12 83 ALA A CA 1
ATOM 675 C C . ALA A 1 83 ? -1.296 -2.348 8.331 1.00 89.12 83 ALA A C 1
ATOM 677 O O . ALA A 1 83 ? -0.391 -2.727 7.584 1.00 89.12 83 ALA A O 1
ATOM 678 N N . VAL A 1 84 ? -2.539 -2.827 8.224 1.00 89.25 84 VAL A N 1
ATOM 679 C CA . VAL A 1 84 ? -2.903 -3.854 7.237 1.00 89.25 84 VAL A CA 1
ATOM 680 C C . VAL A 1 84 ? -2.793 -3.316 5.809 1.00 89.25 84 VAL A C 1
ATOM 682 O O . VAL A 1 84 ? -2.267 -4.010 4.937 1.00 89.25 84 VAL A O 1
ATOM 685 N N . LEU A 1 85 ? -3.198 -2.067 5.557 1.00 87.25 85 LEU A N 1
ATOM 686 C CA . LEU A 1 85 ? -3.016 -1.419 4.253 1.00 87.25 85 LEU A CA 1
ATOM 687 C C . LEU A 1 85 ? -1.536 -1.270 3.889 1.00 87.25 85 LEU A C 1
ATOM 689 O O . LEU A 1 85 ? -1.158 -1.508 2.740 1.00 87.25 85 LEU A O 1
ATOM 693 N N . TYR A 1 86 ? -0.685 -0.938 4.860 1.00 86.88 86 TYR A N 1
ATOM 694 C CA . TYR A 1 86 ? 0.761 -0.876 4.663 1.00 86.88 86 TYR A CA 1
ATOM 695 C C . TYR A 1 86 ? 1.352 -2.246 4.321 1.00 86.88 86 TYR A C 1
ATOM 697 O O . TYR A 1 86 ? 2.100 -2.373 3.348 1.00 86.88 86 TYR A O 1
ATOM 705 N N . MET A 1 87 ? 0.946 -3.296 5.035 1.00 86.81 87 MET A N 1
ATOM 706 C CA . MET A 1 87 ? 1.346 -4.670 4.721 1.00 86.81 87 MET A CA 1
ATOM 707 C C . MET A 1 87 ? 0.874 -5.103 3.329 1.00 86.81 87 MET A C 1
ATOM 709 O O . MET A 1 87 ? 1.657 -5.675 2.569 1.00 86.81 87 MET A O 1
ATOM 713 N N . CYS A 1 88 ? -0.360 -4.766 2.942 1.00 85.88 88 CYS A N 1
ATOM 714 C CA . CYS A 1 88 ? -0.872 -5.016 1.594 1.00 85.88 88 CYS A CA 1
ATOM 715 C C . CYS A 1 88 ? -0.049 -4.281 0.526 1.00 85.88 88 CYS A C 1
ATOM 717 O O . CYS A 1 88 ? 0.277 -4.866 -0.509 1.00 85.88 88 CYS A O 1
ATOM 719 N N . ALA A 1 89 ? 0.343 -3.027 0.774 1.00 84.00 89 ALA A N 1
ATOM 720 C CA . ALA A 1 89 ? 1.195 -2.262 -0.135 1.00 84.00 89 ALA A CA 1
ATOM 721 C C . ALA A 1 89 ? 2.585 -2.904 -0.299 1.00 84.00 89 ALA A C 1
ATOM 723 O O . ALA A 1 89 ? 3.085 -3.014 -1.422 1.00 84.00 89 ALA A O 1
ATOM 724 N N . LEU A 1 90 ? 3.190 -3.397 0.788 1.00 83.12 90 LEU A N 1
ATOM 725 C CA . LEU A 1 90 ? 4.470 -4.114 0.745 1.00 83.12 90 LEU A CA 1
ATOM 726 C C . LEU A 1 90 ? 4.364 -5.455 0.011 1.00 83.12 90 LEU A C 1
ATOM 728 O O . LEU A 1 90 ? 5.206 -5.761 -0.838 1.00 83.12 90 LEU A O 1
ATOM 732 N N . ALA A 1 91 ? 3.331 -6.244 0.308 1.00 81.75 91 ALA A N 1
ATOM 733 C CA . ALA A 1 91 ? 3.078 -7.518 -0.359 1.00 81.75 91 ALA A CA 1
ATOM 734 C C . ALA A 1 91 ? 2.869 -7.313 -1.864 1.00 81.75 91 ALA A C 1
ATOM 736 O O . ALA A 1 91 ? 3.468 -8.008 -2.688 1.00 81.75 91 ALA A O 1
ATOM 737 N N . ARG A 1 92 ? 2.104 -6.282 -2.235 1.00 79.75 92 ARG A N 1
ATOM 738 C CA . ARG A 1 92 ? 1.903 -5.914 -3.633 1.00 79.75 92 ARG A CA 1
ATOM 739 C C . ARG A 1 92 ? 3.189 -5.456 -4.304 1.00 79.75 92 ARG A C 1
ATOM 741 O O . ARG A 1 92 ? 3.428 -5.856 -5.436 1.00 79.75 92 ARG A O 1
ATOM 748 N N . ARG A 1 93 ? 4.035 -4.672 -3.630 1.00 74.00 93 ARG A N 1
ATOM 749 C CA . ARG A 1 93 ? 5.351 -4.284 -4.164 1.00 74.00 93 ARG A CA 1
ATOM 750 C C . ARG A 1 93 ? 6.186 -5.519 -4.502 1.00 74.00 93 ARG A C 1
ATOM 752 O O . ARG A 1 93 ? 6.816 -5.553 -5.551 1.00 74.00 93 ARG A O 1
ATOM 759 N N . ARG A 1 94 ? 6.167 -6.550 -3.647 1.00 71.75 94 ARG A N 1
ATOM 760 C CA . ARG A 1 94 ? 6.858 -7.821 -3.921 1.00 71.75 94 ARG A CA 1
ATOM 761 C C . ARG A 1 94 ? 6.271 -8.529 -5.141 1.00 71.75 94 ARG A C 1
ATOM 763 O O . ARG A 1 94 ? 7.034 -8.894 -6.021 1.00 71.75 94 ARG A O 1
ATOM 770 N N . HIS A 1 95 ? 4.948 -8.659 -5.225 1.00 70.81 95 HIS A N 1
ATOM 771 C CA . HIS A 1 95 ? 4.282 -9.328 -6.349 1.00 70.81 95 HIS A CA 1
ATOM 772 C C . HIS A 1 95 ? 4.484 -8.595 -7.686 1.00 70.81 95 HIS A C 1
ATOM 774 O O . HIS A 1 95 ? 4.804 -9.215 -8.691 1.00 70.81 95 HIS A O 1
ATOM 780 N N . SER A 1 96 ? 4.401 -7.263 -7.666 1.00 65.56 96 SER A N 1
ATOM 781 C CA . SER A 1 96 ? 4.669 -6.378 -8.805 1.00 65.56 96 SER A CA 1
ATOM 782 C C . SER A 1 96 ? 6.075 -6.611 -9.370 1.00 65.56 96 SER A C 1
ATOM 784 O O . SER A 1 96 ? 6.239 -6.817 -10.566 1.00 65.56 96 SER A O 1
ATOM 786 N N . ASN A 1 97 ? 7.092 -6.693 -8.503 1.00 66.94 97 ASN A N 1
ATOM 787 C CA . ASN A 1 97 ? 8.475 -6.961 -8.918 1.00 66.94 97 ASN A CA 1
ATOM 788 C C . ASN A 1 97 ? 8.657 -8.316 -9.619 1.00 66.94 97 ASN A C 1
ATOM 790 O O . ASN A 1 97 ? 9.554 -8.444 -10.445 1.00 66.94 97 ASN A O 1
ATOM 794 N N . LEU A 1 98 ? 7.839 -9.313 -9.270 1.00 62.41 98 LEU A N 1
ATOM 795 C CA . LEU A 1 98 ? 7.882 -10.643 -9.877 1.00 62.41 98 LEU A CA 1
ATOM 796 C C . LEU A 1 98 ? 7.209 -10.640 -11.256 1.00 62.41 98 LEU A C 1
ATOM 798 O O . LEU A 1 98 ? 7.747 -11.207 -12.198 1.00 62.41 98 LEU A O 1
ATOM 802 N N . ASP A 1 99 ? 6.083 -9.937 -11.398 1.00 58.91 99 ASP A N 1
ATOM 803 C CA . ASP A 1 99 ? 5.356 -9.800 -12.672 1.00 58.91 99 ASP A CA 1
ATOM 804 C C . ASP A 1 99 ? 6.105 -8.933 -13.708 1.00 58.91 99 ASP A C 1
ATOM 806 O O . ASP A 1 99 ? 5.814 -8.980 -14.904 1.00 58.91 99 ASP A O 1
ATOM 810 N N . PHE A 1 100 ? 7.084 -8.143 -13.252 1.00 59.03 100 PHE A N 1
ATOM 811 C CA . PHE A 1 100 ? 7.967 -7.330 -14.093 1.00 59.03 100 PHE A CA 1
ATOM 812 C C . PHE A 1 100 ? 9.168 -8.076 -14.677 1.00 59.03 100 PHE A C 1
ATOM 814 O O . PHE A 1 100 ? 9.875 -7.498 -15.502 1.00 59.03 100 PHE A O 1
ATOM 821 N N . ALA A 1 101 ? 9.426 -9.310 -14.252 1.00 59.59 101 ALA A N 1
ATOM 822 C CA . ALA A 1 101 ? 10.471 -10.109 -14.861 1.00 59.59 101 ALA A CA 1
ATOM 823 C C . ALA A 1 101 ? 10.109 -10.471 -16.300 1.00 59.59 101 ALA A C 1
ATOM 825 O O . ALA A 1 101 ? 8.996 -10.931 -16.566 1.00 59.59 101 ALA A O 1
ATOM 826 N N . ASP A 1 102 ? 11.055 -10.283 -17.216 1.00 59.22 102 ASP A N 1
ATOM 827 C CA . ASP A 1 102 ? 10.877 -10.700 -18.597 1.00 59.22 102 ASP A CA 1
ATOM 828 C C . ASP A 1 102 ? 10.674 -12.219 -18.622 1.00 59.22 102 ASP A C 1
ATOM 830 O O . ASP A 1 102 ? 11.563 -12.986 -18.257 1.00 59.22 102 ASP A O 1
ATOM 834 N N . GLN A 1 103 ? 9.514 -12.667 -19.101 1.00 53.59 103 GLN A N 1
ATOM 835 C CA . GLN A 1 103 ? 9.508 -13.926 -19.832 1.00 53.59 103 GLN A CA 1
ATOM 836 C C . GLN A 1 103 ? 10.247 -13.648 -21.131 1.00 53.59 103 GLN A C 1
ATOM 838 O O . GLN A 1 103 ? 9.891 -12.707 -21.837 1.00 53.59 103 GLN A O 1
ATOM 843 N N . GLU A 1 104 ? 11.304 -14.412 -21.391 1.00 51.94 104 GLU A N 1
ATOM 844 C CA . GLU A 1 104 ? 12.158 -14.293 -22.569 1.00 51.94 104 GLU A CA 1
ATOM 845 C C . GLU A 1 104 ? 11.313 -14.144 -23.841 1.00 51.94 104 GLU A C 1
ATOM 847 O O . GLU A 1 104 ? 10.791 -15.114 -24.383 1.00 51.94 104 GLU A O 1
ATOM 852 N N . VAL A 1 105 ? 11.140 -12.907 -24.315 1.00 51.12 105 VAL A N 1
ATOM 853 C CA . VAL A 1 105 ? 10.543 -12.665 -25.627 1.00 51.12 105 VAL A CA 1
ATOM 854 C C . VAL A 1 105 ? 11.611 -13.050 -26.655 1.00 51.12 105 VAL A C 1
ATOM 856 O O . VAL A 1 105 ? 12.710 -12.475 -26.594 1.00 51.12 105 VAL A O 1
ATOM 859 N N . PRO A 1 106 ? 11.334 -14.006 -27.567 1.00 45.16 106 PRO A N 1
ATOM 860 C CA . PRO A 1 106 ? 12.291 -14.452 -28.573 1.00 45.16 106 PRO A CA 1
ATOM 861 C C . PRO A 1 106 ? 12.876 -13.269 -29.346 1.00 45.16 106 PRO A C 1
ATOM 863 O O . PRO A 1 106 ? 12.162 -12.333 -29.715 1.00 45.16 106 PRO A O 1
ATOM 866 N N . GLN A 1 107 ? 14.191 -13.304 -29.579 1.00 50.12 107 GLN A N 1
ATOM 867 C CA . GLN A 1 107 ? 14.949 -12.216 -30.210 1.00 50.12 107 GLN A CA 1
ATOM 868 C C . GLN A 1 107 ? 14.407 -11.805 -31.591 1.00 50.12 107 GLN A C 1
ATOM 870 O O . GLN A 1 107 ? 14.620 -10.668 -31.995 1.00 50.12 107 GLN A O 1
ATOM 875 N N . GLU A 1 108 ? 13.657 -12.665 -32.279 1.00 47.84 108 GLU A N 1
ATOM 876 C CA . GLU A 1 108 ? 13.089 -12.389 -33.607 1.00 47.84 108 GLU A CA 1
ATOM 877 C C . GLU A 1 108 ? 11.989 -11.311 -33.601 1.00 47.84 108 GLU A C 1
ATOM 879 O O . GLU A 1 108 ? 11.793 -10.627 -34.601 1.00 47.84 108 GLU A O 1
ATOM 884 N N . ALA A 1 109 ? 11.340 -11.056 -32.457 1.00 50.72 109 ALA A N 1
ATOM 885 C CA . ALA A 1 109 ? 10.423 -9.921 -32.303 1.00 50.72 109 ALA A CA 1
ATOM 886 C C . ALA A 1 109 ? 11.152 -8.582 -32.040 1.00 50.72 109 ALA A C 1
ATOM 888 O O . ALA A 1 109 ? 10.512 -7.538 -31.928 1.00 50.72 109 ALA A O 1
ATOM 889 N N . ARG A 1 110 ? 12.492 -8.588 -31.932 1.00 51.75 110 ARG A N 1
ATOM 890 C CA . ARG A 1 110 ? 13.333 -7.408 -31.658 1.00 51.75 110 ARG A CA 1
ATOM 891 C C . ARG A 1 110 ? 13.887 -6.810 -32.949 1.00 51.75 110 ARG A C 1
ATOM 893 O O . ARG A 1 110 ? 15.096 -6.698 -33.125 1.00 51.75 110 ARG A O 1
ATOM 900 N N . SER A 1 111 ? 13.015 -6.399 -33.861 1.00 42.31 111 SER A N 1
ATOM 901 C CA . SER A 1 111 ? 13.451 -5.485 -34.921 1.00 42.31 111 SER A CA 1
ATOM 902 C C . SER A 1 111 ? 13.609 -4.074 -34.334 1.00 42.31 111 SER A C 1
ATOM 904 O O . SER A 1 111 ? 12.690 -3.602 -33.668 1.00 42.31 111 SER A O 1
ATOM 906 N N . PRO A 1 112 ? 14.712 -3.349 -34.596 1.00 48.88 112 PRO A N 1
ATOM 907 C CA . PRO A 1 112 ? 14.944 -1.992 -34.080 1.00 48.88 112 PRO A CA 1
ATOM 908 C C . PRO A 1 112 ? 14.016 -0.920 -34.696 1.00 48.88 112 PRO A C 1
ATOM 910 O O . PRO A 1 112 ? 14.211 0.271 -34.473 1.00 48.88 112 PRO A O 1
ATOM 913 N N . VAL A 1 113 ? 13.006 -1.332 -35.473 1.00 45.66 113 VAL A N 1
ATOM 914 C CA . VAL A 1 113 ? 12.141 -0.478 -36.309 1.00 45.66 113 VAL A CA 1
ATOM 915 C C . VAL A 1 113 ? 10.688 -0.434 -35.798 1.00 45.66 113 VAL A C 1
ATOM 917 O O . VAL A 1 113 ? 9.829 0.196 -36.403 1.00 45.66 113 VAL A O 1
ATOM 920 N N . SER A 1 114 ? 10.369 -1.035 -34.647 1.00 47.88 114 SER A N 1
ATOM 921 C CA . SER A 1 114 ? 9.035 -0.923 -34.027 1.00 47.88 114 SER A CA 1
ATOM 922 C C . SER A 1 114 ? 8.898 0.298 -33.100 1.00 47.88 114 SER A C 1
ATOM 924 O O . SER A 1 114 ? 8.208 0.248 -32.084 1.00 47.88 114 SER A O 1
ATOM 926 N N . SER A 1 115 ? 9.545 1.415 -33.448 1.00 47.88 115 SER A N 1
ATOM 927 C CA . SER A 1 115 ? 9.243 2.751 -32.905 1.00 47.88 115 SER A CA 1
ATOM 928 C C . SER A 1 115 ? 8.038 3.403 -33.599 1.00 47.88 115 SER A C 1
ATOM 930 O O . SER A 1 115 ? 7.623 4.505 -33.236 1.00 47.88 115 SER A O 1
ATOM 932 N N . LEU A 1 116 ? 7.428 2.715 -34.568 1.00 48.41 116 LEU A N 1
ATOM 933 C CA . LEU A 1 116 ? 6.196 3.148 -35.206 1.00 48.41 116 LEU A CA 1
ATOM 934 C C . LEU A 1 116 ? 4.987 2.708 -34.360 1.00 48.41 116 LEU A C 1
ATOM 936 O O . LEU A 1 116 ? 4.637 1.535 -34.308 1.00 48.41 116 LEU A O 1
ATOM 940 N N . HIS A 1 117 ? 4.347 3.687 -33.714 1.00 40.66 117 HIS A N 1
ATOM 941 C CA . HIS A 1 117 ? 3.034 3.595 -33.058 1.00 40.66 117 HIS A CA 1
ATOM 942 C C . HIS A 1 117 ? 2.935 2.733 -31.779 1.00 40.66 117 HIS A C 1
ATOM 944 O O . HIS A 1 117 ? 2.478 1.596 -31.789 1.00 40.66 117 HIS A O 1
ATOM 950 N N . GLY A 1 118 ? 3.264 3.331 -30.626 1.00 53.12 118 GLY A N 1
ATOM 951 C CA . GLY A 1 118 ? 2.645 2.998 -29.329 1.00 53.12 118 GLY A CA 1
ATOM 952 C C . GLY A 1 118 ? 2.885 1.597 -28.744 1.00 53.12 118 GLY A C 1
ATOM 953 O O . GLY A 1 118 ? 2.299 1.275 -27.706 1.00 53.12 118 GLY A O 1
ATOM 954 N N . SER A 1 119 ? 3.720 0.762 -29.368 1.00 53.38 119 SER A N 1
ATOM 955 C CA . SER A 1 119 ? 4.018 -0.583 -28.870 1.00 53.38 119 SER A CA 1
ATOM 956 C C . SER A 1 119 ? 5.016 -0.529 -27.703 1.00 53.38 119 SER A C 1
ATOM 958 O O . SER A 1 119 ? 5.973 0.246 -27.711 1.00 53.38 119 SER A O 1
ATOM 960 N N . ARG A 1 120 ? 4.735 -1.291 -26.638 1.00 55.56 120 ARG A N 1
ATOM 961 C CA . ARG A 1 120 ? 5.496 -1.264 -25.377 1.00 55.56 120 ARG A CA 1
ATOM 962 C C . ARG A 1 120 ? 6.862 -1.909 -25.549 1.00 55.56 120 ARG A C 1
ATOM 964 O O . ARG A 1 120 ? 6.978 -2.955 -26.177 1.00 55.56 120 ARG A O 1
ATOM 971 N N . ILE A 1 121 ? 7.862 -1.324 -24.899 1.00 60.44 121 ILE A N 1
ATOM 972 C CA . ILE A 1 121 ? 9.260 -1.752 -25.004 1.00 60.44 121 ILE A CA 1
ATOM 973 C C . ILE A 1 121 ? 9.587 -2.833 -23.952 1.00 60.44 121 ILE A C 1
ATOM 975 O O . ILE A 1 121 ? 10.563 -3.566 -24.125 1.00 60.44 121 ILE A O 1
ATOM 979 N N . PHE A 1 122 ? 8.781 -2.972 -22.879 1.00 59.97 122 PHE A N 1
ATOM 980 C CA . PHE A 1 122 ? 9.111 -3.858 -21.750 1.00 59.97 122 PHE A CA 1
ATOM 981 C C . PHE A 1 122 ? 7.919 -4.505 -21.008 1.00 59.97 122 PHE A C 1
ATOM 983 O O . PHE A 1 122 ? 7.008 -3.808 -20.551 1.00 59.97 122 PHE A O 1
ATOM 990 N N . GLY A 1 123 ? 8.004 -5.814 -20.732 1.00 60.72 123 GLY A N 1
ATOM 991 C CA . GLY A 1 123 ? 7.148 -6.546 -19.782 1.00 60.72 123 GLY A CA 1
ATOM 992 C C . GLY A 1 123 ? 5.693 -6.824 -20.206 1.00 60.72 123 GLY A C 1
ATOM 993 O O . GLY A 1 123 ? 5.200 -6.347 -21.227 1.00 60.72 123 GLY A O 1
ATOM 994 N N . ARG A 1 124 ? 4.991 -7.625 -19.389 1.00 63.31 124 ARG A N 1
ATOM 995 C CA . ARG A 1 124 ? 3.581 -8.024 -19.583 1.00 63.31 124 ARG A CA 1
ATOM 996 C C . ARG A 1 124 ? 2.609 -6.825 -19.569 1.00 63.31 124 ARG A C 1
ATOM 998 O O . ARG A 1 124 ? 2.912 -5.788 -18.972 1.00 63.31 124 ARG A O 1
ATOM 1005 N N . PRO A 1 125 ? 1.419 -6.944 -20.202 1.00 62.75 125 PRO A N 1
ATOM 1006 C CA . PRO A 1 125 ? 0.406 -5.893 -20.168 1.00 62.75 125 PRO A CA 1
ATOM 1007 C C . PRO A 1 125 ? -0.025 -5.577 -18.733 1.00 62.75 125 PRO A C 1
ATOM 1009 O O . PRO A 1 125 ? -0.066 -6.453 -17.871 1.00 62.75 125 PRO A O 1
ATOM 1012 N N . PHE A 1 126 ? -0.383 -4.312 -18.495 1.00 57.91 126 PHE A N 1
ATOM 1013 C CA . PHE A 1 126 ? -0.855 -3.846 -17.192 1.00 57.91 126 PHE A CA 1
ATOM 1014 C C . PHE A 1 126 ? -2.136 -4.594 -16.818 1.00 57.91 126 PHE A C 1
ATOM 1016 O O . PHE A 1 126 ? -3.220 -4.241 -17.282 1.00 57.91 126 PHE A O 1
ATOM 1023 N N . ARG A 1 127 ? -2.030 -5.606 -15.957 1.00 59.03 127 ARG A N 1
ATOM 1024 C CA . ARG A 1 127 ? -3.190 -6.098 -15.222 1.00 59.03 127 ARG A CA 1
ATOM 1025 C C . ARG A 1 127 ? -3.339 -5.266 -13.961 1.00 59.03 127 ARG A C 1
ATOM 1027 O O . ARG A 1 127 ? -2.497 -5.276 -13.066 1.00 59.03 127 ARG A O 1
ATOM 1034 N N . THR A 1 128 ? -4.421 -4.499 -13.907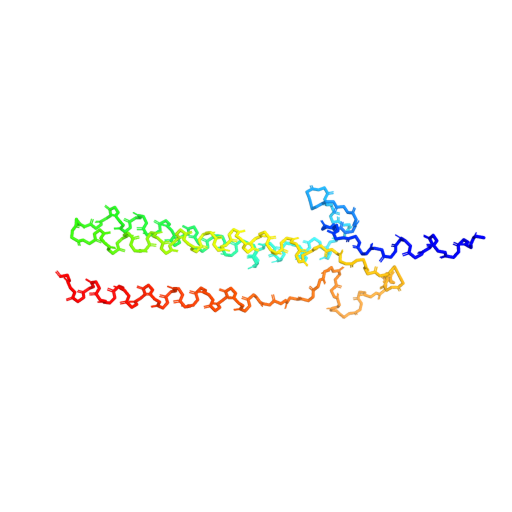 1.00 57.25 128 THR A N 1
ATOM 1035 C CA . THR A 1 128 ? -4.903 -3.901 -12.666 1.00 57.25 128 THR A CA 1
ATOM 1036 C C . THR A 1 128 ? -5.095 -5.011 -11.636 1.00 57.25 128 THR A C 1
ATOM 1038 O O . THR A 1 128 ? -5.644 -6.070 -11.936 1.00 57.25 128 THR A O 1
ATOM 1041 N N . ALA A 1 129 ? -4.600 -4.786 -10.419 1.00 63.09 129 ALA A N 1
ATOM 1042 C CA . ALA A 1 129 ? -4.634 -5.755 -9.329 1.00 63.09 129 ALA A CA 1
ATOM 1043 C C . ALA A 1 129 ? -6.058 -5.892 -8.758 1.00 63.09 129 ALA A C 1
ATOM 1045 O O . ALA A 1 129 ? -6.306 -5.502 -7.620 1.00 63.09 129 ALA A O 1
ATOM 1046 N N . GLY A 1 130 ? -7.000 -6.406 -9.556 1.00 72.69 130 GLY A N 1
ATOM 1047 C CA . GLY A 1 130 ? -8.421 -6.498 -9.207 1.00 72.69 130 GLY A CA 1
ATOM 1048 C C . GLY A 1 130 ? -8.652 -7.190 -7.865 1.00 72.69 130 GLY A C 1
ATOM 1049 O O . GLY A 1 130 ? -9.374 -6.668 -7.024 1.00 72.69 130 GLY A O 1
ATOM 1050 N N . ASN A 1 131 ? -7.934 -8.283 -7.597 1.00 75.94 131 ASN A N 1
ATOM 1051 C CA . ASN A 1 131 ? -8.048 -9.013 -6.331 1.00 75.94 131 ASN A CA 1
ATOM 1052 C C . ASN A 1 131 ? -7.588 -8.185 -5.123 1.00 75.94 131 ASN A C 1
ATOM 1054 O O . ASN A 1 131 ? -8.195 -8.256 -4.060 1.00 75.94 131 ASN A O 1
ATOM 1058 N N . VAL A 1 132 ? -6.536 -7.373 -5.281 1.00 77.19 132 VAL A N 1
ATOM 1059 C CA . VAL A 1 132 ? -6.064 -6.488 -4.204 1.00 77.19 132 VAL A CA 1
ATOM 1060 C C . VAL A 1 132 ? -7.070 -5.371 -3.963 1.00 77.19 132 VAL A C 1
ATOM 1062 O O . VAL A 1 132 ? -7.327 -5.028 -2.816 1.00 77.19 132 VAL A O 1
ATOM 1065 N N . VAL A 1 133 ? -7.659 -4.822 -5.029 1.00 82.00 133 VAL A N 1
ATOM 1066 C CA . VAL A 1 133 ? -8.710 -3.803 -4.913 1.00 82.00 133 VAL A CA 1
ATOM 1067 C C . VAL A 1 133 ? -9.918 -4.372 -4.175 1.00 82.00 133 VAL A C 1
ATOM 1069 O O . VAL A 1 133 ? -10.357 -3.757 -3.214 1.00 82.00 133 VAL A O 1
ATOM 1072 N N . LEU A 1 134 ? -10.390 -5.566 -4.542 1.00 85.31 134 LEU A N 1
ATOM 1073 C CA . LEU A 1 134 ? -11.505 -6.229 -3.858 1.00 85.31 134 LEU A CA 1
ATOM 1074 C C . LEU A 1 134 ? -11.217 -6.470 -2.372 1.00 85.31 134 LEU A C 1
ATOM 1076 O O . LEU A 1 134 ? -12.059 -6.163 -1.531 1.00 85.31 134 LEU A O 1
ATOM 1080 N N . LEU A 1 135 ? -10.019 -6.966 -2.044 1.00 86.62 135 LEU A N 1
ATOM 1081 C CA . LEU A 1 135 ? -9.600 -7.186 -0.659 1.00 86.62 135 LEU A CA 1
ATOM 1082 C C . LEU A 1 135 ? -9.600 -5.873 0.130 1.00 86.62 135 LEU A C 1
ATOM 1084 O O . LEU A 1 135 ? -10.178 -5.805 1.213 1.00 86.62 135 LEU A O 1
ATOM 1088 N N . VAL A 1 136 ? -8.981 -4.824 -0.420 1.00 87.00 136 VAL A N 1
ATOM 1089 C CA . VAL A 1 136 ? -8.910 -3.507 0.224 1.00 87.00 136 VAL A CA 1
ATOM 1090 C C . VAL A 1 136 ? -10.304 -2.906 0.393 1.00 87.00 136 VAL A C 1
ATOM 1092 O O . VAL A 1 136 ? -10.601 -2.392 1.465 1.00 87.00 136 VAL A O 1
ATOM 1095 N N . SER A 1 137 ? -11.173 -3.003 -0.615 1.00 89.62 137 SER A N 1
ATOM 1096 C CA . SER A 1 137 ? -12.553 -2.524 -0.531 1.00 89.62 137 SER A CA 1
ATOM 1097 C C . SER A 1 137 ? -13.316 -3.219 0.591 1.00 89.62 137 SER A C 1
ATOM 1099 O O . SER A 1 137 ? -13.861 -2.533 1.448 1.00 89.62 137 SER A O 1
ATOM 1101 N N . LEU A 1 138 ? -13.287 -4.554 0.649 1.00 92.00 138 LEU A N 1
ATOM 1102 C CA . LEU A 1 138 ? -13.978 -5.324 1.688 1.00 92.00 138 LEU A CA 1
ATOM 1103 C C . LEU A 1 138 ? -13.464 -4.952 3.086 1.00 92.00 138 LEU A C 1
ATOM 1105 O O . LEU A 1 138 ? -14.248 -4.731 4.006 1.00 92.00 138 LEU A O 1
ATOM 1109 N N . LEU A 1 139 ? -12.147 -4.805 3.226 1.00 91.12 139 LEU A N 1
ATOM 1110 C CA . LEU A 1 139 ? -11.502 -4.423 4.477 1.00 91.12 139 LEU A CA 1
ATOM 1111 C C . LEU A 1 139 ? -11.872 -2.996 4.922 1.00 91.12 139 LEU A C 1
ATOM 1113 O O . LEU A 1 139 ? -12.103 -2.741 6.105 1.00 91.12 139 LEU A O 1
ATOM 1117 N N . VAL A 1 140 ? -11.955 -2.047 3.987 1.00 90.75 140 VAL A N 1
ATOM 1118 C CA . VAL A 1 140 ? -12.400 -0.679 4.289 1.00 90.75 140 VAL A CA 1
ATOM 1119 C C . VAL A 1 140 ? -13.874 -0.677 4.686 1.00 90.75 140 VAL A C 1
ATOM 1121 O O . VAL A 1 140 ? -14.234 -0.010 5.657 1.00 90.75 140 VAL A O 1
ATOM 1124 N N . THR A 1 141 ? -14.720 -1.443 3.994 1.00 92.62 141 THR A N 1
ATOM 1125 C CA . THR A 1 141 ? -16.144 -1.568 4.323 1.00 92.62 141 THR A CA 1
ATOM 1126 C C . THR A 1 141 ? -16.346 -2.180 5.707 1.00 92.62 141 THR A C 1
ATOM 1128 O O . THR A 1 141 ? -17.113 -1.636 6.496 1.00 92.62 141 THR A O 1
ATOM 1131 N N . SER A 1 142 ? -15.624 -3.251 6.053 1.00 92.38 142 SER A N 1
ATOM 1132 C CA . SER A 1 142 ? -15.713 -3.854 7.389 1.00 92.38 142 SER A CA 1
ATOM 1133 C C . SER A 1 142 ? -15.268 -2.879 8.478 1.00 92.38 142 SER A C 1
ATOM 1135 O O . SER A 1 142 ? -15.927 -2.769 9.5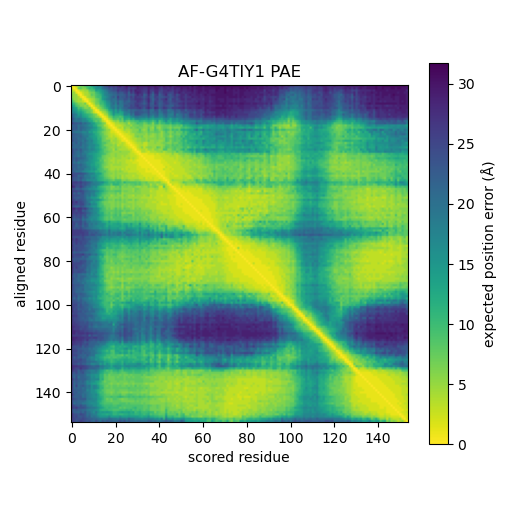08 1.00 92.38 142 SER A O 1
ATOM 1137 N N . THR A 1 143 ? -14.214 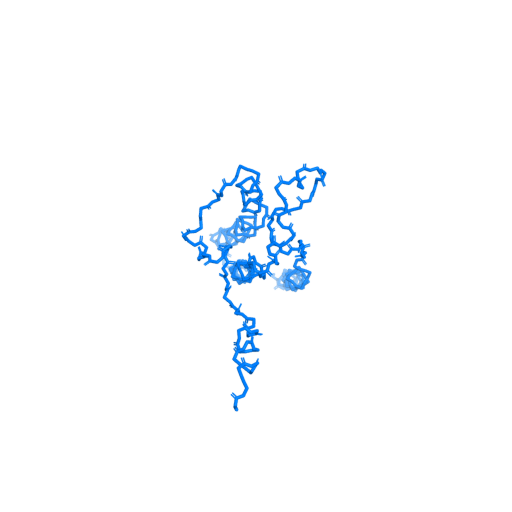-2.099 8.225 1.00 91.56 143 THR A N 1
ATOM 1138 C CA . THR A 1 143 ? -13.759 -1.061 9.160 1.00 91.56 143 THR A CA 1
ATOM 1139 C C . THR A 1 143 ? -14.830 0.010 9.372 1.00 91.56 143 THR A C 1
ATOM 1141 O O . THR A 1 143 ? -15.073 0.405 10.509 1.00 91.56 143 THR A O 1
ATOM 1144 N N . HIS A 1 144 ? -15.519 0.442 8.311 1.00 90.56 144 HIS A N 1
ATOM 1145 C CA . HIS A 1 144 ? -16.616 1.408 8.428 1.00 90.56 144 HIS A CA 1
ATOM 1146 C C . HIS A 1 144 ? -17.800 0.847 9.217 1.00 90.56 144 HIS A C 1
ATOM 1148 O O . HIS A 1 144 ? -18.349 1.552 10.057 1.00 90.56 144 HIS A O 1
ATOM 1154 N N . ILE A 1 145 ? -18.173 -0.416 8.998 1.00 93.19 145 ILE A N 1
ATOM 1155 C CA . ILE A 1 145 ? -19.244 -1.066 9.767 1.00 93.19 145 ILE A CA 1
ATOM 1156 C C . ILE A 1 145 ? -18.879 -1.096 11.257 1.00 93.19 145 ILE A C 1
ATOM 1158 O O . ILE A 1 145 ? -19.674 -0.670 12.093 1.00 93.19 145 ILE A O 1
ATOM 1162 N N . THR A 1 146 ? -17.661 -1.526 11.596 1.00 90.69 146 THR A N 1
ATOM 1163 C CA . THR A 1 146 ? -17.192 -1.560 12.990 1.00 90.69 146 THR A CA 1
ATOM 1164 C C . THR A 1 146 ? -17.137 -0.165 13.607 1.00 90.69 146 THR A C 1
ATOM 1166 O O . THR A 1 146 ? -17.500 0.001 14.768 1.00 90.69 146 THR A O 1
ATOM 1169 N N . LEU A 1 147 ? -16.724 0.846 12.836 1.00 88.94 147 LEU A N 1
ATOM 1170 C CA . LEU A 1 147 ? -16.736 2.239 13.273 1.00 88.94 147 LEU A CA 1
ATOM 1171 C C . LEU A 1 147 ? -18.153 2.705 13.616 1.00 88.94 147 LEU A C 1
ATOM 1173 O O . LEU A 1 147 ? -18.344 3.289 14.678 1.00 88.94 147 LEU A O 1
ATOM 1177 N N . PHE A 1 148 ? -19.134 2.430 12.751 1.00 90.81 148 PHE A N 1
ATOM 1178 C CA . PHE A 1 148 ? -20.534 2.775 13.005 1.00 90.81 148 PHE A CA 1
ATOM 1179 C C . PHE A 1 148 ? -21.038 2.128 14.296 1.00 90.81 148 PHE A C 1
ATOM 1181 O O . PHE A 1 148 ? -21.582 2.822 15.149 1.00 90.81 148 PHE A O 1
ATOM 1188 N N . VAL A 1 149 ? -20.804 0.827 14.480 1.00 90.38 149 VAL A N 1
ATOM 1189 C CA . VAL A 1 149 ? -21.204 0.110 15.703 1.00 90.38 149 VAL A CA 1
ATOM 1190 C C . VAL A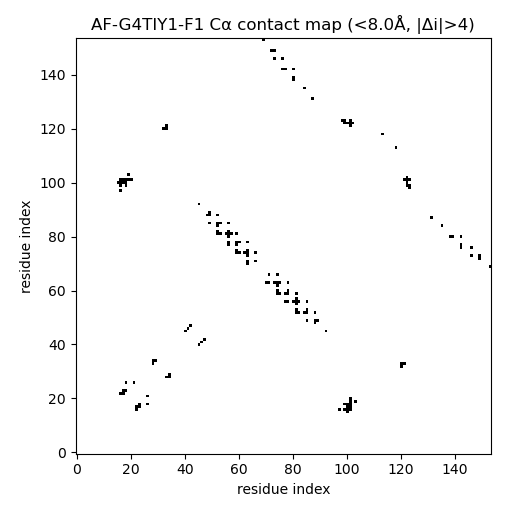 1 149 ? -20.540 0.708 16.943 1.00 90.38 149 VAL A C 1
ATOM 1192 O O . VAL A 1 149 ? -21.205 0.932 17.951 1.00 90.38 149 VAL A O 1
ATOM 1195 N N . LEU A 1 150 ? -19.237 0.993 16.871 1.00 86.44 150 LEU A N 1
ATOM 1196 C CA . LEU A 1 150 ? -18.486 1.572 17.981 1.00 86.44 150 LEU A CA 1
ATOM 1197 C C . LEU A 1 150 ? -18.970 2.985 18.326 1.00 86.44 150 LEU A C 1
ATOM 1199 O O . LEU A 1 150 ? -18.959 3.345 19.496 1.00 86.44 150 LEU A O 1
ATOM 1203 N N . LEU A 1 151 ? -19.409 3.756 17.330 1.00 86.75 151 LEU A N 1
ATOM 1204 C CA . LEU A 1 151 ? -19.968 5.092 17.513 1.00 86.75 151 LEU A CA 1
ATOM 1205 C C . LEU A 1 151 ? -21.350 5.046 18.177 1.00 86.75 151 LEU A C 1
ATOM 1207 O O . LEU A 1 151 ? -21.611 5.856 19.055 1.00 86.75 151 LEU A O 1
ATOM 1211 N N . PHE A 1 152 ? -22.210 4.089 17.813 1.00 85.94 152 PHE A N 1
ATOM 1212 C CA . PHE A 1 152 ? -23.522 3.911 18.457 1.00 85.94 152 PHE A CA 1
ATOM 1213 C C . PHE A 1 152 ? -23.439 3.392 19.899 1.00 85.94 152 PHE A C 1
ATOM 1215 O O . PHE A 1 152 ? -24.382 3.570 20.666 1.00 85.94 152 PHE A O 1
ATOM 1222 N N . HIS A 1 153 ? -22.336 2.736 20.261 1.00 79.69 153 HIS A N 1
ATOM 1223 C CA . HIS A 1 153 ? -22.088 2.217 21.609 1.00 79.69 153 HIS A CA 1
ATOM 1224 C C . HIS A 1 153 ? -21.260 3.150 22.504 1.00 79.69 153 HIS A C 1
ATOM 1226 O O . HIS A 1 153 ? -20.957 2.766 23.639 1.00 79.69 153 HIS A O 1
ATOM 1232 N N . LEU A 1 154 ? -20.853 4.315 21.994 1.00 71.81 154 LEU A N 1
ATOM 1233 C CA . LEU A 1 154 ? -20.058 5.302 22.723 1.00 71.81 154 LEU A CA 1
ATOM 1234 C C . LEU A 1 154 ? -20.938 6.260 23.532 1.00 71.81 154 LEU A C 1
ATOM 1236 O O . LEU A 1 154 ? -20.495 6.625 24.645 1.00 71.81 154 LEU A O 1
#

Radius of gyration: 22.99 Å; Cα contacts (8 Å, |Δi|>4): 85; chains: 1; bounding box: 46×56×63 Å